Protein AF-A0A7C3WP47-F1 (afdb_monomer_lite)

Sequence (68 aa):
MLTEQEVARSWRNLFNSPDVGEDAFRKAEKLLENLRPESPLRHRLAQELAELRKLRSQRKRQAARQKV

Secondary structure (DSSP, 8-state):
---HHHHHHHHHHHHSSS---HHHHHHHHHHHHTS-TT-HHHHHHHHHHHHHHHHHHHHHHHHHHTT-

Structure (mmCIF, N/CA/C/O backbone):
data_AF-A0A7C3WP47-F1
#
_entry.id   AF-A0A7C3WP47-F1
#
loop_
_atom_site.group_PDB
_atom_site.id
_atom_site.type_symbol
_atom_site.label_atom_id
_atom_site.label_alt_id
_atom_site.label_comp_id
_atom_site.label_asym_id
_atom_site.label_entity_id
_atom_site.label_seq_id
_atom_site.pdbx_PDB_ins_code
_atom_site.Cartn_x
_atom_site.Cartn_y
_atom_site.Cartn_z
_atom_site.occupancy
_atom_site.B_iso_or_equiv
_atom_site.auth_seq_id
_atom_site.auth_comp_id
_atom_site.auth_asym_id
_atom_site.auth_atom_id
_atom_site.pdbx_PDB_model_num
ATOM 1 N N . MET A 1 1 ? 1.377 -2.969 -17.773 1.00 67.56 1 MET A N 1
ATOM 2 C CA . MET A 1 1 ? 2.127 -2.942 -16.498 1.00 67.56 1 MET A CA 1
ATOM 3 C C . MET A 1 1 ? 2.433 -1.494 -16.172 1.00 67.56 1 MET A C 1
ATOM 5 O O . MET A 1 1 ? 2.804 -0.775 -17.091 1.00 67.56 1 MET A O 1
ATOM 9 N N . LEU A 1 2 ? 2.228 -1.073 -14.922 1.00 82.00 2 LEU A N 1
ATOM 10 C CA . LEU A 1 2 ? 2.578 0.275 -14.458 1.00 82.00 2 LEU A CA 1
ATOM 11 C C . LEU A 1 2 ? 4.072 0.351 -14.119 1.00 82.00 2 LEU A C 1
ATOM 13 O O . LEU A 1 2 ? 4.683 -0.652 -13.747 1.00 82.00 2 LEU A O 1
ATOM 17 N N . THR A 1 3 ? 4.652 1.542 -14.217 1.00 91.75 3 THR A N 1
ATOM 18 C CA . THR A 1 3 ? 6.007 1.821 -13.727 1.00 91.75 3 THR A CA 1
ATOM 19 C C . THR A 1 3 ? 6.038 1.927 -12.200 1.00 91.75 3 THR A C 1
ATOM 21 O O . THR A 1 3 ? 5.028 2.203 -11.546 1.00 91.75 3 THR A O 1
ATOM 24 N N . GLU A 1 4 ? 7.225 1.780 -11.605 1.00 90.06 4 GLU A N 1
ATOM 25 C CA . GLU A 1 4 ? 7.413 1.976 -10.161 1.00 90.06 4 GLU A CA 1
ATOM 26 C C . GLU A 1 4 ? 7.003 3.387 -9.700 1.00 90.06 4 GLU A C 1
ATOM 28 O O . GLU A 1 4 ? 6.442 3.547 -8.615 1.00 90.06 4 GLU A O 1
ATOM 33 N N . GLN A 1 5 ? 7.205 4.416 -10.530 1.00 92.75 5 GLN A N 1
ATOM 34 C CA . GLN A 1 5 ? 6.798 5.786 -10.198 1.00 92.75 5 GLN A CA 1
ATOM 35 C C . GLN A 1 5 ? 5.273 5.956 -10.166 1.00 92.75 5 GLN A C 1
ATOM 37 O O . GLN A 1 5 ? 4.741 6.589 -9.250 1.00 92.75 5 GLN A O 1
ATOM 42 N N . GLU A 1 6 ? 4.557 5.380 -11.134 1.00 93.75 6 GLU A N 1
ATOM 43 C CA . GLU A 1 6 ? 3.090 5.426 -11.182 1.00 93.75 6 GLU A CA 1
ATOM 44 C C . GLU A 1 6 ? 2.465 4.665 -10.010 1.00 93.75 6 GLU A C 1
ATOM 46 O O . GLU A 1 6 ? 1.500 5.139 -9.398 1.00 93.75 6 GLU A O 1
ATOM 51 N N . VAL A 1 7 ? 3.056 3.524 -9.647 1.00 94.44 7 VAL A N 1
ATOM 52 C CA . VAL A 1 7 ? 2.652 2.751 -8.469 1.00 94.44 7 VAL A CA 1
ATOM 53 C C . VAL A 1 7 ? 2.913 3.535 -7.187 1.00 94.44 7 VAL A C 1
ATOM 55 O O . VAL A 1 7 ? 2.004 3.676 -6.374 1.00 94.44 7 VAL A O 1
ATOM 58 N N . ALA A 1 8 ? 4.091 4.139 -7.019 1.00 93.62 8 ALA A N 1
ATOM 59 C CA . ALA A 1 8 ? 4.387 4.950 -5.838 1.00 93.62 8 ALA A CA 1
ATOM 60 C C . ALA A 1 8 ? 3.424 6.143 -5.683 1.00 93.62 8 ALA A C 1
ATOM 62 O O . ALA A 1 8 ? 2.996 6.458 -4.571 1.00 93.62 8 ALA A O 1
ATOM 63 N N . ARG A 1 9 ? 3.047 6.800 -6.788 1.00 94.44 9 ARG A N 1
ATOM 64 C CA . ARG A 1 9 ? 2.064 7.895 -6.770 1.00 94.44 9 ARG A CA 1
ATOM 65 C C . ARG A 1 9 ? 0.675 7.396 -6.370 1.00 94.44 9 ARG A C 1
ATOM 67 O O . ARG A 1 9 ? 0.042 7.983 -5.497 1.00 94.44 9 ARG A O 1
ATOM 74 N N . SER A 1 10 ? 0.223 6.302 -6.977 1.00 93.56 10 SER A N 1
ATOM 75 C CA . SER A 1 10 ? -1.092 5.713 -6.699 1.00 93.56 10 SER A CA 1
ATOM 76 C C . SER A 1 10 ? -1.194 5.200 -5.260 1.00 93.56 10 SER A C 1
ATOM 78 O O . SER A 1 10 ? -2.219 5.394 -4.612 1.00 93.56 10 SER A O 1
ATOM 80 N N . TRP A 1 11 ? -0.110 4.627 -4.731 1.00 95.06 11 TRP A N 1
ATOM 81 C CA . TRP A 1 11 ? 0.002 4.209 -3.336 1.00 95.06 11 TRP A CA 1
ATOM 82 C C . TRP A 1 11 ? -0.209 5.375 -2.371 1.00 95.06 11 TRP A C 1
ATOM 84 O O . TRP A 1 11 ? -1.064 5.306 -1.491 1.00 95.06 11 TRP A O 1
ATOM 94 N N . ARG A 1 12 ? 0.519 6.483 -2.570 1.00 93.06 12 ARG A N 1
ATOM 95 C CA . ARG A 1 12 ? 0.367 7.686 -1.738 1.00 93.06 12 ARG A CA 1
ATOM 96 C C . ARG A 1 12 ? -1.068 8.194 -1.776 1.00 93.06 12 ARG A C 1
ATOM 98 O O . ARG A 1 12 ? -1.631 8.459 -0.726 1.00 93.06 12 ARG A O 1
ATOM 105 N N . ASN A 1 13 ? -1.685 8.250 -2.955 1.00 92.19 13 ASN A N 1
ATOM 106 C CA . ASN A 1 13 ? -3.070 8.702 -3.092 1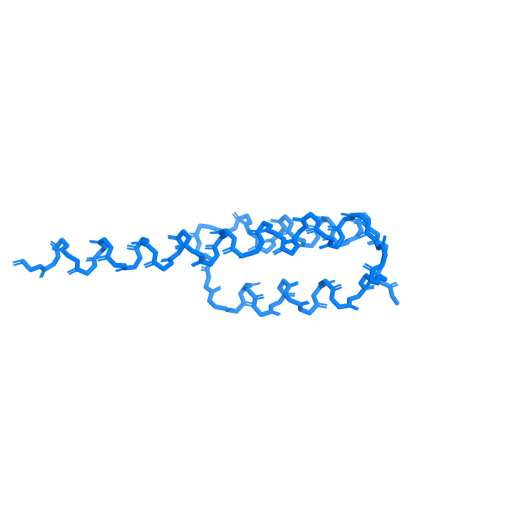.00 92.19 13 ASN A CA 1
ATOM 107 C C . ASN A 1 13 ? -4.072 7.798 -2.352 1.00 92.19 13 ASN A C 1
ATOM 109 O O . ASN A 1 13 ? -5.030 8.310 -1.780 1.00 92.19 13 ASN A O 1
ATOM 113 N N . LEU A 1 14 ? -3.849 6.478 -2.327 1.00 91.62 14 LEU A N 1
ATOM 114 C CA . LEU A 1 14 ? -4.709 5.528 -1.609 1.00 91.62 14 LEU A CA 1
ATOM 115 C C . LEU A 1 14 ? -4.671 5.722 -0.090 1.00 91.62 14 LEU A C 1
ATOM 117 O O . LEU A 1 14 ? -5.702 5.588 0.566 1.00 91.62 14 LEU A O 1
ATOM 121 N N . PHE A 1 15 ? -3.499 6.041 0.461 1.00 89.94 15 PHE A N 1
ATOM 122 C CA . PHE A 1 15 ? -3.286 6.145 1.908 1.00 89.94 15 PHE A CA 1
ATOM 123 C C . PHE A 1 15 ? -3.200 7.588 2.432 1.00 89.94 15 PHE A C 1
ATOM 125 O O . PHE A 1 15 ? -3.029 7.784 3.630 1.00 89.94 15 PHE A O 1
ATOM 132 N N . ASN A 1 16 ? -3.366 8.600 1.574 1.00 89.06 16 ASN A N 1
ATOM 133 C CA . ASN A 1 16 ? -3.428 10.011 1.980 1.00 89.06 16 ASN A CA 1
ATOM 134 C C . ASN A 1 16 ? -4.781 10.402 2.612 1.00 89.06 16 ASN A C 1
ATOM 136 O O . ASN A 1 16 ? -4.923 11.497 3.148 1.00 89.06 16 ASN A O 1
ATOM 140 N N . SER A 1 17 ? -5.793 9.532 2.539 1.00 80.62 17 SER A N 1
ATOM 141 C CA . SER A 1 17 ? -7.093 9.775 3.169 1.00 80.62 17 SER A CA 1
ATOM 142 C C . SER A 1 17 ? -7.055 9.408 4.659 1.00 80.62 17 SER A C 1
ATOM 144 O O . SER A 1 17 ? -6.513 8.355 4.999 1.00 80.62 17 SER A O 1
ATOM 146 N N . PRO A 1 18 ? -7.675 10.199 5.557 1.00 74.56 18 PRO A N 1
ATOM 147 C CA . PRO A 1 18 ? -7.822 9.827 6.966 1.00 74.56 18 PRO A CA 1
ATOM 148 C C . PRO A 1 18 ? -8.691 8.572 7.165 1.00 74.56 18 PRO A C 1
ATOM 150 O O . PRO A 1 18 ? -8.543 7.881 8.174 1.00 74.56 18 PRO A O 1
ATOM 153 N N . ASP A 1 19 ? -9.553 8.244 6.197 1.00 72.62 19 ASP A N 1
ATOM 154 C CA . ASP A 1 19 ? -10.472 7.103 6.252 1.00 72.62 19 ASP A CA 1
ATOM 155 C C . ASP A 1 19 ? -10.003 5.965 5.328 1.00 72.62 19 ASP A C 1
ATOM 157 O O . ASP A 1 19 ? -10.534 5.709 4.243 1.00 72.62 19 ASP A O 1
ATOM 161 N N . VAL A 1 20 ? -8.925 5.291 5.741 1.00 84.25 20 VAL A N 1
ATOM 162 C CA . VAL A 1 20 ? -8.384 4.126 5.024 1.00 84.25 20 VAL A CA 1
ATOM 163 C C . VAL A 1 20 ? -9.233 2.888 5.337 1.00 84.25 20 VAL A C 1
ATOM 165 O O . VAL A 1 20 ? -8.990 2.143 6.295 1.00 84.25 20 VAL A O 1
ATOM 168 N N . GLY A 1 21 ? -10.251 2.668 4.508 1.00 86.94 21 GLY A N 1
ATOM 169 C CA . GLY A 1 21 ? -11.129 1.497 4.554 1.00 86.94 21 GLY A CA 1
ATOM 170 C C . GLY A 1 21 ? -10.535 0.233 3.916 1.00 86.94 21 GLY A C 1
ATOM 171 O O . GLY A 1 21 ? -9.467 0.259 3.311 1.00 86.94 21 GLY A O 1
ATOM 172 N N . GLU A 1 22 ? -11.264 -0.891 3.998 1.00 89.88 22 GLU A N 1
ATOM 173 C CA . GLU A 1 22 ? -10.868 -2.178 3.373 1.00 89.88 22 GLU A CA 1
ATOM 174 C C . GLU A 1 22 ? -10.646 -2.046 1.859 1.00 89.88 22 GLU A C 1
ATOM 176 O O . GLU A 1 22 ? -9.781 -2.711 1.292 1.00 89.88 22 GLU A O 1
ATOM 181 N N . ASP A 1 23 ? -11.402 -1.161 1.208 1.00 90.81 23 ASP A N 1
ATOM 182 C CA . ASP A 1 23 ? -11.289 -0.888 -0.223 1.00 90.81 23 ASP A CA 1
ATOM 183 C C . ASP A 1 23 ? -9.899 -0.353 -0.614 1.00 90.81 23 ASP A C 1
ATOM 185 O O . ASP A 1 23 ? -9.332 -0.788 -1.616 1.00 90.81 23 ASP A O 1
ATOM 189 N N . ALA A 1 24 ? -9.295 0.504 0.219 1.00 92.44 24 ALA A N 1
ATOM 190 C CA . ALA A 1 24 ? -7.947 1.017 -0.017 1.00 92.44 24 ALA A CA 1
ATOM 191 C C . ALA A 1 24 ? -6.902 -0.110 0.015 1.00 92.44 24 ALA A C 1
ATOM 193 O O . ALA A 1 24 ? -6.029 -0.166 -0.849 1.00 92.44 24 ALA A O 1
ATOM 194 N N . PHE A 1 25 ? -7.040 -1.063 0.944 1.00 94.38 25 PHE A N 1
ATOM 195 C CA . PHE A 1 25 ? -6.160 -2.232 1.014 1.00 94.38 25 PHE A CA 1
ATOM 196 C C . PHE A 1 25 ? -6.316 -3.143 -0.207 1.00 94.38 25 PHE A C 1
ATOM 198 O O . PHE A 1 25 ? -5.313 -3.565 -0.772 1.00 94.38 25 PHE A O 1
ATOM 205 N N . ARG A 1 26 ? -7.550 -3.403 -0.658 1.00 94.38 26 ARG A N 1
ATOM 206 C CA . ARG A 1 26 ? -7.800 -4.206 -1.870 1.00 94.38 26 ARG A CA 1
ATOM 207 C C . ARG A 1 26 ? -7.218 -3.547 -3.121 1.00 94.38 26 ARG A C 1
ATOM 209 O O . ARG A 1 26 ? -6.649 -4.225 -3.975 1.00 94.38 26 ARG A O 1
ATOM 216 N N . LYS A 1 27 ? -7.350 -2.223 -3.243 1.00 94.38 27 LYS A N 1
ATOM 217 C CA . LYS A 1 27 ? -6.751 -1.448 -4.340 1.00 94.38 27 LYS A CA 1
ATOM 218 C C . LYS A 1 27 ? -5.226 -1.474 -4.281 1.00 94.38 27 LYS A C 1
ATOM 220 O O . LYS A 1 27 ? -4.594 -1.622 -5.322 1.00 94.38 27 LYS A O 1
ATOM 225 N N . ALA A 1 28 ? -4.646 -1.385 -3.085 1.00 95.56 28 ALA A N 1
ATOM 226 C CA . ALA A 1 28 ? -3.208 -1.499 -2.885 1.00 95.56 28 ALA A CA 1
ATOM 227 C C . ALA A 1 28 ? -2.679 -2.885 -3.296 1.00 95.56 28 ALA A C 1
ATOM 229 O O . ALA A 1 28 ? -1.677 -2.949 -3.998 1.00 95.56 28 ALA A O 1
ATOM 230 N N . GLU A 1 29 ? -3.371 -3.982 -2.964 1.00 95.12 29 GLU A N 1
ATOM 231 C CA . GLU A 1 29 ? -2.989 -5.335 -3.417 1.00 95.12 29 GLU A CA 1
ATOM 232 C C . GLU A 1 29 ? -2.948 -5.431 -4.947 1.00 95.12 29 GLU A C 1
ATOM 234 O O . GLU A 1 29 ? -1.915 -5.789 -5.512 1.00 95.12 29 GLU A O 1
ATOM 239 N N . LYS A 1 30 ? -4.016 -4.995 -5.628 1.00 95.12 30 LYS A N 1
ATOM 240 C CA . LYS A 1 30 ? -4.065 -4.948 -7.101 1.00 95.12 30 LYS A CA 1
ATOM 241 C C . LYS A 1 30 ? -2.973 -4.063 -7.702 1.00 95.12 30 LYS A C 1
ATOM 243 O O . LYS A 1 30 ? -2.444 -4.343 -8.776 1.00 95.12 30 LYS A O 1
ATOM 248 N N . LEU A 1 31 ? -2.626 -2.970 -7.029 1.00 94.44 31 LEU A N 1
ATOM 249 C CA . LEU A 1 31 ? -1.565 -2.077 -7.479 1.00 94.44 31 LEU A CA 1
ATOM 250 C C . LEU A 1 31 ? -0.193 -2.771 -7.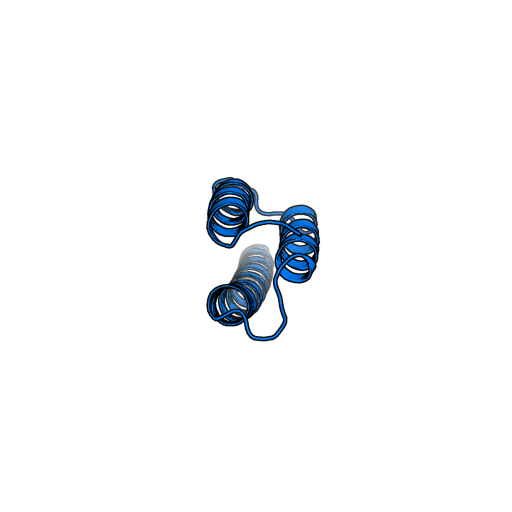441 1.00 94.44 31 LEU A C 1
ATOM 252 O O . LEU A 1 31 ? 0.606 -2.582 -8.354 1.00 94.44 31 LEU A O 1
ATOM 256 N N . LEU A 1 32 ? 0.063 -3.618 -6.441 1.00 94.81 32 LEU A N 1
ATOM 257 C CA . LEU A 1 32 ? 1.303 -4.398 -6.345 1.00 94.81 32 LEU A CA 1
ATOM 258 C C . LEU A 1 32 ? 1.381 -5.529 -7.373 1.00 94.81 32 LEU A C 1
ATOM 260 O O . LEU A 1 32 ? 2.475 -5.840 -7.839 1.00 94.81 32 LEU A O 1
ATOM 264 N N . GLU A 1 33 ? 0.246 -6.104 -7.776 1.00 94.12 33 GLU A N 1
ATOM 265 C CA . GLU A 1 33 ? 0.183 -7.098 -8.861 1.00 94.12 33 GLU A CA 1
ATOM 266 C C . GLU A 1 33 ? 0.638 -6.529 -10.214 1.00 94.12 33 GLU A C 1
ATOM 268 O O . GLU A 1 33 ? 1.084 -7.276 -11.082 1.00 94.12 33 GLU A O 1
ATOM 273 N N . ASN A 1 34 ? 0.588 -5.202 -10.388 1.00 92.94 34 ASN A N 1
ATOM 274 C CA . ASN A 1 34 ? 1.091 -4.539 -11.591 1.00 92.94 34 ASN A CA 1
ATOM 275 C C . ASN A 1 34 ? 2.626 -4.447 -11.646 1.00 92.94 34 ASN A C 1
ATOM 277 O O . ASN A 1 34 ? 3.164 -4.146 -12.715 1.00 92.94 34 ASN A O 1
ATOM 281 N N . LEU A 1 35 ? 3.322 -4.695 -10.528 1.00 92.69 35 LEU A N 1
ATO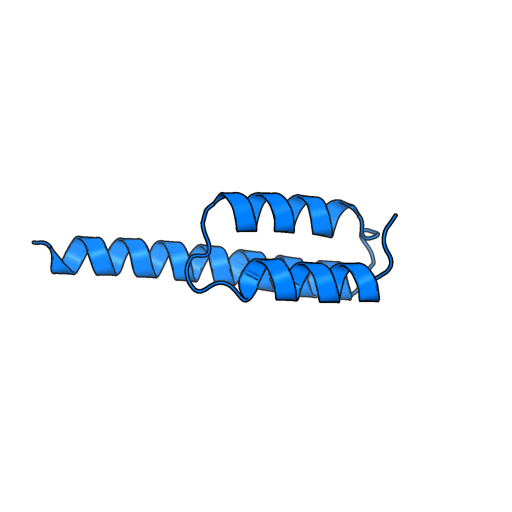M 282 C CA . LEU A 1 35 ? 4.780 -4.719 -10.451 1.00 92.69 35 LEU A CA 1
ATOM 283 C C . LEU A 1 35 ? 5.323 -6.138 -10.641 1.00 92.69 35 LEU A C 1
ATOM 285 O O . LEU A 1 35 ? 4.760 -7.124 -10.153 1.00 92.69 35 LEU A O 1
ATOM 289 N N . ARG A 1 36 ? 6.489 -6.237 -11.288 1.00 92.12 36 ARG A N 1
ATOM 290 C CA . ARG A 1 36 ? 7.220 -7.507 -11.400 1.00 92.12 36 ARG A CA 1
ATOM 291 C C . ARG A 1 36 ? 7.546 -8.072 -10.007 1.00 92.12 36 ARG A C 1
ATOM 293 O O . ARG A 1 36 ? 7.797 -7.277 -9.098 1.00 92.12 36 ARG A O 1
ATOM 300 N N . PRO A 1 37 ? 7.535 -9.403 -9.816 1.00 90.75 37 PRO A N 1
ATOM 301 C CA . PRO A 1 37 ? 7.863 -10.031 -8.535 1.00 90.75 37 PRO A CA 1
ATOM 302 C C . PRO A 1 37 ? 9.199 -9.578 -7.942 1.00 90.75 37 PRO A C 1
ATOM 304 O O . PRO A 1 37 ? 9.284 -9.424 -6.733 1.00 90.75 37 PRO A O 1
ATOM 307 N N . GLU A 1 38 ? 10.190 -9.308 -8.789 1.00 92.75 38 GLU A N 1
ATOM 308 C CA . GLU A 1 38 ? 11.552 -8.902 -8.430 1.00 92.75 38 GLU A CA 1
ATOM 309 C C . GLU A 1 38 ? 11.692 -7.389 -8.181 1.00 92.75 38 GLU A C 1
ATOM 311 O O . GLU A 1 38 ? 12.785 -6.906 -7.885 1.00 92.75 38 GLU A O 1
ATOM 316 N N . SER A 1 39 ? 10.613 -6.609 -8.330 1.00 92.94 39 SER A N 1
ATOM 317 C CA . SER A 1 39 ? 10.655 -5.163 -8.095 1.00 92.94 39 SER A CA 1
ATOM 318 C C . SER A 1 39 ? 10.962 -4.876 -6.617 1.00 92.94 39 SER A C 1
ATOM 320 O O . SER A 1 39 ? 10.196 -5.285 -5.734 1.00 92.94 39 SER A O 1
ATOM 322 N N . PRO A 1 40 ? 12.020 -4.102 -6.309 1.00 94.88 40 PRO A N 1
ATOM 323 C CA . PRO A 1 40 ? 12.315 -3.709 -4.934 1.00 94.88 40 PRO A CA 1
ATOM 324 C C . PRO A 1 40 ? 11.183 -2.867 -4.333 1.00 94.88 40 PRO A C 1
ATOM 326 O O . PRO A 1 40 ? 10.907 -2.961 -3.134 1.00 94.88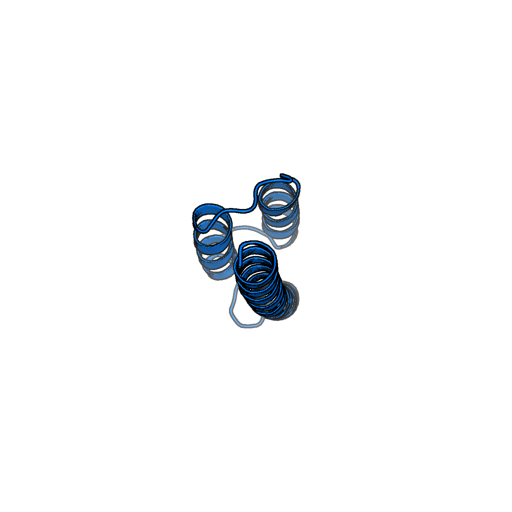 40 PRO A O 1
ATOM 329 N N . LEU A 1 41 ? 10.484 -2.072 -5.155 1.00 94.94 41 LEU A N 1
ATOM 330 C CA . LEU A 1 41 ? 9.319 -1.322 -4.704 1.00 94.94 41 LEU A CA 1
ATOM 331 C C . LEU A 1 41 ? 8.173 -2.252 -4.292 1.00 94.94 41 LEU A C 1
ATOM 333 O O . LEU A 1 41 ? 7.555 -2.013 -3.256 1.00 94.94 41 LEU A O 1
ATOM 337 N N . ARG A 1 42 ? 7.920 -3.330 -5.046 1.00 95.69 42 ARG A N 1
ATOM 338 C CA . ARG A 1 42 ? 6.880 -4.314 -4.709 1.00 95.69 42 ARG A CA 1
ATOM 339 C C . ARG A 1 42 ? 7.108 -4.912 -3.326 1.00 95.69 42 ARG A C 1
ATOM 341 O O . ARG A 1 42 ? 6.177 -4.945 -2.526 1.00 95.69 42 ARG A O 1
ATOM 348 N N . HIS A 1 43 ? 8.334 -5.341 -3.026 1.00 95.81 43 HIS A N 1
ATOM 349 C CA . HIS A 1 43 ? 8.668 -5.907 -1.717 1.00 95.81 43 HIS A CA 1
ATOM 350 C C . HIS A 1 43 ? 8.467 -4.900 -0.583 1.00 95.81 43 HIS A C 1
ATOM 352 O O . HIS A 1 43 ? 7.838 -5.229 0.423 1.00 95.81 43 HIS A O 1
ATOM 358 N N . ARG A 1 44 ? 8.947 -3.662 -0.768 1.00 96.12 44 ARG A N 1
ATOM 359 C CA . ARG A 1 44 ? 8.803 -2.594 0.229 1.00 96.12 44 ARG A CA 1
ATOM 360 C C . ARG A 1 44 ? 7.333 -2.304 0.533 1.00 96.12 44 ARG A C 1
ATOM 362 O O . ARG A 1 44 ? 6.930 -2.318 1.691 1.00 96.12 44 ARG A O 1
ATOM 369 N N . LEU A 1 45 ? 6.529 -2.082 -0.505 1.00 96.12 45 LEU A N 1
ATOM 370 C CA . LEU A 1 45 ? 5.117 -1.742 -0.345 1.00 96.12 45 LEU A CA 1
ATOM 371 C C . LEU A 1 45 ? 4.288 -2.929 0.174 1.00 96.12 45 LEU A C 1
ATOM 373 O O . LEU A 1 45 ? 3.339 -2.726 0.921 1.00 96.12 45 LEU A O 1
ATOM 377 N N . ALA A 1 46 ? 4.651 -4.173 -0.153 1.00 95.88 46 ALA A N 1
ATOM 378 C CA . ALA A 1 46 ? 3.998 -5.355 0.414 1.00 95.88 46 ALA A CA 1
ATOM 379 C C . ALA A 1 46 ? 4.204 -5.458 1.936 1.00 95.88 46 ALA A C 1
ATOM 381 O O . ALA A 1 46 ? 3.264 -5.773 2.668 1.00 95.88 46 ALA A O 1
ATOM 382 N N . GLN A 1 47 ? 5.415 -5.160 2.421 1.00 96.69 47 GLN A N 1
ATOM 383 C CA . GLN A 1 47 ? 5.698 -5.095 3.858 1.00 96.69 47 GLN A CA 1
ATOM 384 C C . GLN A 1 47 ? 4.917 -3.959 4.525 1.00 96.69 47 GLN A C 1
ATOM 386 O O . GLN A 1 47 ? 4.254 -4.177 5.538 1.00 96.69 47 GLN A O 1
ATOM 391 N N . GLU A 1 48 ? 4.926 -2.770 3.920 1.00 95.81 48 GLU A N 1
ATOM 392 C CA . GLU A 1 48 ? 4.158 -1.620 4.402 1.00 95.81 48 GLU A CA 1
ATOM 393 C C . GLU A 1 48 ? 2.655 -1.941 4.488 1.00 95.81 48 GLU A C 1
ATOM 395 O O . GLU A 1 48 ? 2.019 -1.660 5.504 1.00 95.81 48 GLU A O 1
ATOM 400 N N . LEU A 1 49 ? 2.093 -2.626 3.482 1.00 95.69 49 LEU A N 1
ATOM 401 C CA . LEU A 1 49 ? 0.691 -3.052 3.475 1.00 95.69 49 LEU A CA 1
ATOM 402 C C . LEU A 1 49 ? 0.341 -3.937 4.674 1.00 95.69 49 LEU A C 1
ATOM 404 O O . LEU A 1 49 ? -0.718 -3.779 5.290 1.00 95.69 49 LEU A O 1
ATOM 408 N N . ALA A 1 50 ? 1.222 -4.891 4.984 1.00 95.38 50 ALA A N 1
ATOM 409 C CA . ALA A 1 50 ? 1.033 -5.823 6.085 1.00 95.38 50 ALA A CA 1
ATOM 410 C C . ALA A 1 50 ? 1.035 -5.089 7.433 1.00 95.38 50 ALA A C 1
ATOM 412 O O . ALA A 1 50 ? 0.165 -5.341 8.272 1.00 95.38 50 ALA A O 1
ATOM 413 N N . GLU A 1 51 ? 1.948 -4.135 7.621 1.00 95.06 51 GLU A N 1
ATOM 414 C CA . GLU A 1 51 ? 1.995 -3.308 8.829 1.00 95.06 51 GLU A CA 1
ATOM 415 C C . GLU A 1 51 ? 0.771 -2.393 8.947 1.00 95.06 51 GLU A C 1
ATOM 417 O O . GLU A 1 51 ? 0.140 -2.341 10.005 1.00 95.06 51 GLU A O 1
ATOM 422 N N . LEU A 1 52 ? 0.334 -1.760 7.855 1.00 92.88 52 LEU A N 1
ATOM 423 C CA . LEU A 1 52 ? -0.888 -0.948 7.841 1.00 92.88 52 LEU A CA 1
ATOM 424 C C . LEU A 1 52 ? -2.132 -1.770 8.230 1.00 92.88 52 LEU A C 1
ATOM 426 O O . LEU A 1 52 ? -2.978 -1.294 8.996 1.00 92.88 52 LEU A O 1
ATOM 430 N N . ARG A 1 53 ? -2.235 -3.031 7.780 1.00 92.44 53 ARG A N 1
ATOM 431 C CA . ARG A 1 53 ? -3.316 -3.951 8.189 1.00 92.44 53 ARG A CA 1
ATOM 432 C C . ARG A 1 53 ? -3.258 -4.295 9.675 1.00 92.44 53 ARG A C 1
ATOM 434 O O . ARG A 1 53 ? -4.301 -4.309 10.342 1.00 92.44 53 ARG A O 1
ATOM 441 N N . LYS A 1 54 ? -2.061 -4.555 10.211 1.00 92.19 54 LYS A N 1
ATOM 442 C CA . LYS A 1 54 ? -1.865 -4.809 11.647 1.00 92.19 54 LYS A CA 1
ATOM 443 C C . LYS A 1 54 ? -2.273 -3.593 12.472 1.00 92.19 54 LYS A C 1
ATOM 445 O O . LYS A 1 54 ? -3.085 -3.741 13.386 1.00 92.19 54 LYS A O 1
ATOM 450 N N . LEU A 1 55 ? -1.802 -2.400 12.107 1.00 89.75 55 LEU A N 1
ATOM 451 C CA . LEU A 1 55 ? -2.130 -1.145 12.788 1.00 89.75 55 LEU A CA 1
ATOM 452 C C . LEU A 1 55 ? -3.635 -0.874 12.784 1.00 89.75 55 LEU A C 1
ATOM 454 O O . LEU A 1 55 ? -4.210 -0.550 13.822 1.00 89.75 55 LEU A O 1
ATOM 458 N N . ARG A 1 56 ? -4.313 -1.065 11.647 1.00 88.06 56 ARG A N 1
ATOM 459 C CA . ARG A 1 56 ? -5.771 -0.905 11.567 1.00 88.06 56 ARG A CA 1
ATOM 460 C C . ARG A 1 56 ? -6.512 -1.906 12.450 1.00 88.06 56 ARG A C 1
ATOM 462 O O . ARG A 1 56 ? -7.453 -1.533 13.149 1.00 88.06 56 ARG A O 1
ATOM 469 N N . SER A 1 57 ? -6.068 -3.160 12.462 1.00 88.38 57 SER A N 1
ATOM 470 C CA . SER A 1 57 ? -6.638 -4.203 13.323 1.00 88.38 57 SER A CA 1
ATOM 471 C C . SER A 1 57 ? -6.440 -3.883 14.808 1.00 88.38 57 SER A C 1
ATOM 473 O O . SER A 1 57 ? -7.365 -4.042 15.604 1.00 88.38 57 SER A O 1
ATOM 475 N N . GLN A 1 58 ? -5.263 -3.380 15.186 1.00 89.31 58 GLN A N 1
ATOM 476 C CA . GLN A 1 58 ? -4.965 -2.923 16.545 1.00 89.31 58 GLN A CA 1
ATOM 477 C C . GLN A 1 58 ? -5.824 -1.717 16.940 1.00 89.31 58 GLN A C 1
ATOM 479 O O . GLN A 1 58 ? -6.452 -1.753 17.997 1.00 89.31 58 GLN A O 1
ATOM 484 N N . ARG A 1 59 ? -5.939 -0.700 16.074 1.00 86.44 59 ARG A N 1
ATOM 485 C CA . ARG A 1 59 ? -6.822 0.459 16.290 1.00 86.44 59 ARG A CA 1
ATOM 486 C C . ARG A 1 59 ? -8.277 0.034 16.477 1.00 86.44 59 ARG A C 1
ATOM 488 O O . ARG A 1 59 ? -8.928 0.488 17.412 1.00 86.44 59 ARG A O 1
ATOM 495 N N . LYS A 1 60 ? -8.777 -0.896 15.652 1.00 84.69 60 LYS A N 1
ATOM 496 C CA . LYS A 1 60 ? -10.141 -1.440 15.783 1.00 84.69 60 LYS A CA 1
ATOM 497 C C . LYS A 1 60 ? -10.349 -2.137 17.134 1.00 84.69 60 LYS A C 1
ATOM 499 O O . LYS A 1 60 ? -11.385 -1.944 17.763 1.00 84.69 60 LYS A O 1
ATOM 504 N N . ARG A 1 61 ? -9.361 -2.910 17.606 1.00 86.06 61 ARG A N 1
ATOM 505 C CA . ARG A 1 61 ? -9.392 -3.558 18.933 1.00 86.06 61 ARG A CA 1
ATOM 506 C C . ARG A 1 61 ? -9.368 -2.543 20.078 1.00 86.06 61 ARG A C 1
ATOM 508 O O . ARG A 1 61 ? -10.109 -2.712 21.040 1.00 86.06 61 ARG A O 1
ATOM 515 N N . GLN A 1 62 ? -8.544 -1.501 19.983 1.00 83.56 62 GLN A N 1
ATOM 516 C CA . GLN A 1 62 ? -8.475 -0.432 20.988 1.00 83.56 62 GLN A CA 1
ATOM 517 C C . GLN A 1 62 ? -9.795 0.344 21.076 1.00 83.56 62 GLN A C 1
ATOM 519 O O . GLN A 1 62 ? -10.321 0.524 22.170 1.00 83.56 62 GLN A O 1
ATOM 524 N N . ALA A 1 63 ? -10.378 0.711 19.932 1.00 82.25 63 ALA A N 1
ATOM 525 C CA . ALA A 1 63 ?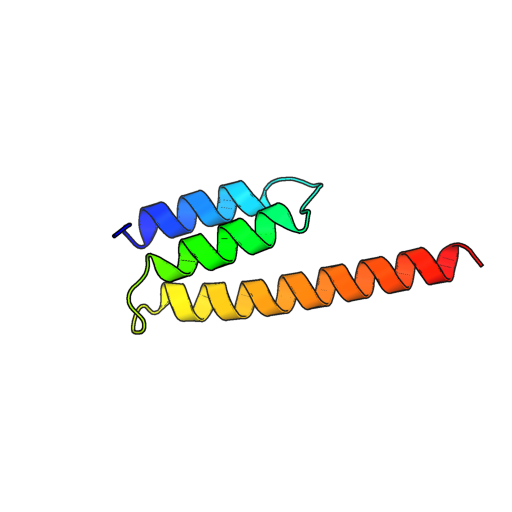 -11.672 1.389 19.879 1.00 82.25 63 ALA A CA 1
ATOM 526 C C . ALA A 1 63 ? -12.818 0.536 20.456 1.00 82.25 63 ALA A C 1
ATOM 528 O O . ALA A 1 63 ? -13.736 1.079 21.061 1.00 82.25 63 ALA A O 1
ATOM 529 N N . ALA A 1 64 ? -12.769 -0.792 20.298 1.00 80.31 64 ALA A N 1
ATOM 530 C CA . ALA A 1 64 ? -13.745 -1.697 20.908 1.00 80.31 64 ALA A CA 1
ATOM 531 C C . ALA A 1 64 ? -13.585 -1.798 22.435 1.00 80.31 64 ALA A C 1
ATOM 533 O O . ALA A 1 64 ? -14.579 -1.901 23.141 1.00 80.31 64 ALA A O 1
ATOM 534 N N . ARG A 1 65 ? -12.348 -1.735 22.949 1.00 76.69 65 ARG A N 1
ATOM 535 C CA . ARG A 1 65 ? -12.055 -1.790 24.392 1.00 76.69 65 ARG A CA 1
ATOM 536 C C . ARG A 1 65 ? -12.453 -0.528 25.160 1.00 76.69 65 ARG A C 1
ATOM 538 O O . ARG A 1 65 ? -12.767 -0.643 26.330 1.00 76.69 65 ARG A O 1
ATOM 545 N N . GLN A 1 66 ? -12.435 0.646 24.530 1.00 68.94 66 GLN A N 1
ATOM 546 C CA . GLN A 1 66 ? -12.849 1.917 25.155 1.00 68.94 66 GLN A CA 1
ATOM 547 C C . GLN A 1 66 ? -14.373 2.108 25.240 1.00 68.94 66 GLN A C 1
ATOM 549 O O . GLN A 1 66 ? -14.826 3.067 25.854 1.00 68.94 66 GLN A O 1
ATOM 554 N N . LYS A 1 67 ? -15.159 1.242 24.588 1.00 61.16 67 LYS A N 1
ATOM 555 C CA . LYS A 1 67 ? -16.631 1.301 24.564 1.00 61.16 67 LYS A CA 1
ATOM 556 C C . LYS A 1 67 ? -17.300 0.335 25.556 1.00 61.16 67 LYS A C 1
ATOM 558 O O . LYS A 1 67 ? -18.508 0.134 25.458 1.00 61.16 67 LYS A O 1
ATOM 563 N N . VAL A 1 68 ? -16.520 -0.274 26.450 1.00 53.66 68 VAL A N 1
ATOM 564 C CA . VAL A 1 68 ? -16.963 -1.144 27.554 1.00 53.66 68 VAL A CA 1
ATOM 565 C C . VAL A 1 68 ? -16.667 -0.421 28.856 1.00 53.66 68 VAL A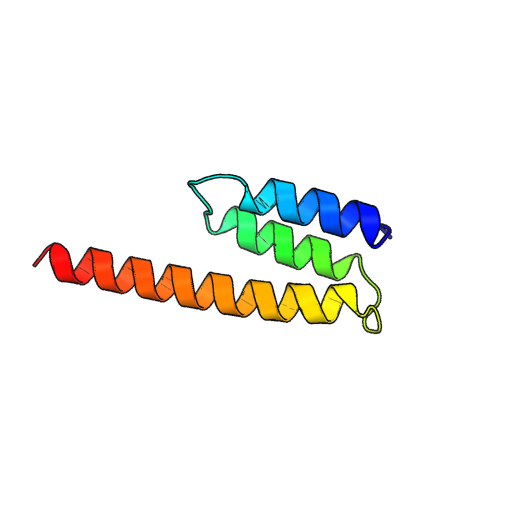 C 1
ATOM 567 O O . VAL A 1 68 ? -17.540 -0.458 29.744 1.00 53.66 68 VAL A O 1
#

pLDDT: mean 89.24, std 8.59, range [53.66, 96.69]

Foldseek 3Di:
DDDLVVLVVLLCVLPVDPDNDPVSLVVNVVSLVVDDPPDPSSVVSVVVSVVVVVVVVVVVVVVVVVVD

Radius of gyration: 13.83 Å; chains: 1; bounding box: 29×20×44 Å